Protein AF-A0A838SNJ1-F1 (afdb_monomer_lite)

Structure (mmCIF, N/CA/C/O backbone):
data_AF-A0A838SNJ1-F1
#
_entry.id   AF-A0A838SNJ1-F1
#
loop_
_atom_site.group_PDB
_atom_site.id
_atom_site.type_symbol
_atom_site.label_atom_id
_atom_site.label_alt_id
_atom_site.label_comp_id
_atom_site.label_asym_id
_atom_site.label_entity_id
_atom_site.label_seq_id
_atom_site.pdbx_PDB_ins_code
_atom_site.Cartn_x
_atom_site.Cartn_y
_atom_site.Cartn_z
_atom_site.occupancy
_atom_site.B_iso_or_equiv
_atom_site.auth_seq_id
_atom_site.auth_comp_id
_atom_site.auth_asym_id
_atom_site.auth_atom_id
_atom_site.pdbx_PDB_model_num
ATOM 1 N N . SER A 1 1 ? 18.307 -4.711 -17.228 1.00 62.09 1 SER A N 1
ATOM 2 C CA . SER A 1 1 ? 18.536 -5.204 -15.848 1.00 62.09 1 SER A CA 1
ATOM 3 C C . SER A 1 1 ? 17.299 -5.931 -15.312 1.00 62.09 1 SER A C 1
ATOM 5 O O . SER A 1 1 ? 16.215 -5.354 -15.332 1.00 62.09 1 SER A O 1
ATOM 7 N N . ARG A 1 2 ? 17.396 -7.211 -14.901 1.00 79.12 2 ARG A N 1
ATOM 8 C CA . ARG A 1 2 ? 16.243 -8.013 -14.400 1.00 79.12 2 ARG A CA 1
ATOM 9 C C . ARG A 1 2 ? 15.961 -7.812 -12.904 1.00 79.12 2 ARG A C 1
ATOM 11 O O . ARG A 1 2 ? 14.822 -7.978 -12.473 1.00 79.12 2 ARG A O 1
ATOM 18 N N . GLU A 1 3 ? 16.982 -7.448 -12.142 1.00 88.25 3 GLU A N 1
ATOM 19 C CA . GLU A 1 3 ? 16.956 -7.300 -10.685 1.00 88.25 3 GLU A CA 1
ATOM 20 C C . GLU A 1 3 ? 16.024 -6.180 -10.181 1.00 88.25 3 GLU A C 1
ATOM 22 O O . GLU A 1 3 ? 15.147 -6.498 -9.377 1.00 88.25 3 GLU A O 1
ATOM 27 N N . PRO A 1 4 ? 16.032 -4.942 -10.726 1.00 90.50 4 PRO A N 1
ATOM 28 C CA . PRO A 1 4 ? 15.100 -3.899 -10.280 1.00 90.50 4 PRO A CA 1
ATOM 29 C C . PRO A 1 4 ? 13.629 -4.303 -10.436 1.00 90.50 4 PRO A C 1
ATOM 31 O O . PRO A 1 4 ? 12.782 -3.988 -9.603 1.00 90.50 4 PRO A O 1
ATOM 34 N N . ARG A 1 5 ? 13.312 -5.085 -11.481 1.00 92.38 5 ARG A N 1
ATOM 35 C CA . ARG A 1 5 ? 11.955 -5.614 -11.676 1.00 92.38 5 ARG A CA 1
ATOM 36 C C . ARG A 1 5 ? 11.583 -6.653 -10.623 1.00 92.38 5 ARG A C 1
ATOM 38 O O . ARG A 1 5 ? 10.415 -6.741 -10.256 1.00 92.38 5 ARG A O 1
ATOM 45 N N . ARG A 1 6 ? 12.542 -7.478 -10.182 1.00 93.00 6 ARG A N 1
ATOM 46 C CA . ARG A 1 6 ? 12.326 -8.461 -9.111 1.00 93.00 6 ARG A CA 1
ATOM 47 C C . ARG A 1 6 ? 12.100 -7.751 -7.779 1.00 93.00 6 ARG A C 1
ATOM 49 O O . ARG A 1 6 ? 11.101 -8.060 -7.143 1.00 93.00 6 ARG A O 1
ATOM 56 N N . HIS A 1 7 ? 12.921 -6.759 -7.435 1.00 93.62 7 HIS A N 1
ATOM 57 C CA . HIS A 1 7 ? 12.746 -5.965 -6.214 1.00 93.62 7 HIS A CA 1
ATOM 58 C C . HIS A 1 7 ? 11.403 -5.231 -6.179 1.00 93.62 7 HIS A C 1
ATOM 60 O O . HIS A 1 7 ? 10.674 -5.351 -5.202 1.00 93.62 7 HIS A O 1
ATOM 66 N N . ALA A 1 8 ? 11.001 -4.575 -7.272 1.00 95.00 8 ALA A N 1
ATOM 67 C CA . ALA A 1 8 ? 9.701 -3.907 -7.336 1.00 95.00 8 ALA A CA 1
ATOM 68 C C . ALA A 1 8 ? 8.515 -4.875 -7.178 1.00 95.00 8 ALA A C 1
ATOM 70 O O . ALA A 1 8 ? 7.542 -4.563 -6.494 1.00 95.00 8 ALA A O 1
ATOM 71 N N . ARG A 1 9 ? 8.583 -6.066 -7.790 1.00 94.44 9 ARG A N 1
ATOM 72 C CA . ARG A 1 9 ? 7.538 -7.091 -7.628 1.00 94.44 9 ARG A CA 1
ATOM 73 C C . ARG A 1 9 ? 7.496 -7.660 -6.212 1.00 94.44 9 ARG A C 1
ATOM 75 O O . ARG A 1 9 ? 6.397 -7.858 -5.706 1.00 94.44 9 ARG A O 1
ATOM 82 N N . ALA A 1 10 ? 8.656 -7.907 -5.604 1.00 95.38 10 ALA A N 1
ATOM 83 C CA . ALA A 1 10 ? 8.756 -8.389 -4.230 1.00 95.38 10 ALA A CA 1
ATOM 84 C C . ALA A 1 10 ? 8.182 -7.361 -3.246 1.00 95.38 10 ALA A C 1
ATOM 86 O O . ALA A 1 10 ? 7.272 -7.695 -2.500 1.00 95.38 10 ALA A O 1
ATOM 87 N N . ALA A 1 11 ? 8.598 -6.096 -3.352 1.00 95.56 11 ALA A N 1
ATOM 88 C CA . ALA A 1 11 ? 8.086 -4.998 -2.534 1.00 95.56 11 ALA A CA 1
ATOM 89 C C . ALA A 1 11 ? 6.558 -4.835 -2.649 1.00 95.56 11 ALA A C 1
ATOM 91 O O . ALA A 1 11 ? 5.868 -4.613 -1.658 1.00 95.56 11 ALA A O 1
ATOM 92 N N . TRP A 1 12 ? 5.998 -4.980 -3.856 1.00 96.38 12 TRP A N 1
ATOM 93 C CA . TRP A 1 12 ? 4.545 -4.917 -4.053 1.00 96.38 12 TRP A CA 1
ATOM 94 C C . TRP A 1 12 ? 3.798 -6.109 -3.449 1.00 96.38 12 TRP A C 1
ATOM 96 O O . TRP A 1 12 ? 2.688 -5.940 -2.947 1.00 96.38 12 TRP A O 1
ATOM 106 N N . ALA A 1 13 ? 4.382 -7.309 -3.515 1.00 97.19 13 ALA A N 1
ATOM 107 C CA . ALA A 1 13 ? 3.815 -8.499 -2.889 1.00 97.19 13 ALA A CA 1
ATOM 108 C C . ALA A 1 13 ? 3.857 -8.390 -1.358 1.00 97.19 13 ALA A C 1
ATOM 110 O O . ALA A 1 13 ? 2.834 -8.594 -0.719 1.00 97.19 13 ALA A O 1
ATOM 111 N N . GLU A 1 14 ? 4.985 -7.964 -0.794 1.00 97.44 14 GLU A N 1
ATOM 112 C CA . GLU A 1 14 ? 5.148 -7.741 0.645 1.00 97.44 14 GLU A CA 1
ATOM 113 C C . GLU A 1 14 ? 4.166 -6.689 1.170 1.00 97.44 14 GLU A C 1
ATOM 115 O O . GLU A 1 14 ?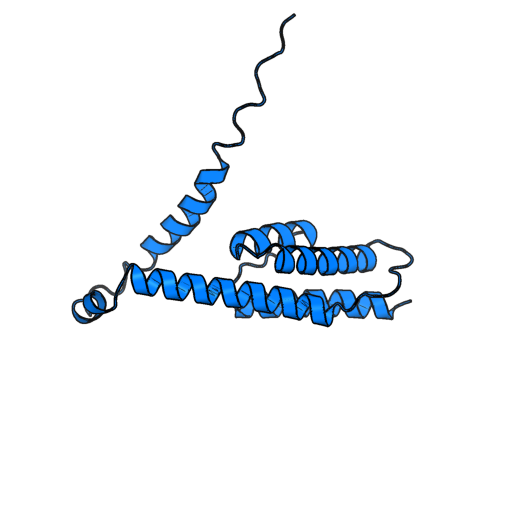 3.466 -6.922 2.152 1.00 97.44 14 GLU A O 1
ATOM 120 N N . LEU A 1 15 ? 4.033 -5.557 0.469 1.00 97.31 15 LEU A N 1
ATOM 121 C CA . LEU A 1 15 ? 3.066 -4.527 0.838 1.00 97.31 15 LEU A CA 1
ATOM 122 C C . LEU A 1 15 ? 1.623 -5.051 0.806 1.00 97.31 15 LEU A C 1
ATOM 124 O O . LEU A 1 15 ? 0.825 -4.713 1.678 1.00 97.31 15 LEU A O 1
ATOM 128 N N . ARG A 1 16 ? 1.279 -5.862 -0.198 1.00 97.50 16 ARG A N 1
ATOM 129 C CA . ARG A 1 16 ? -0.039 -6.494 -0.307 1.00 97.50 16 ARG A CA 1
ATOM 130 C C . ARG A 1 16 ? -0.304 -7.433 0.861 1.00 97.50 16 ARG A C 1
ATOM 132 O O . ARG A 1 16 ? -1.398 -7.397 1.418 1.00 97.50 16 ARG A O 1
ATOM 139 N N . ASP A 1 17 ? 0.664 -8.279 1.182 1.00 97.62 17 ASP A N 1
ATOM 140 C CA . ASP A 1 17 ? 0.523 -9.299 2.214 1.00 97.62 17 ASP A CA 1
ATOM 141 C C . ASP A 1 17 ? 0.412 -8.615 3.588 1.00 97.62 17 ASP A C 1
ATOM 143 O O . ASP A 1 17 ? -0.604 -8.779 4.260 1.00 97.62 17 ASP A O 1
ATOM 147 N N . GLY A 1 18 ? 1.304 -7.669 3.907 1.00 96.69 18 GLY A N 1
ATOM 148 C CA . GLY A 1 18 ? 1.214 -6.875 5.138 1.00 96.69 18 GLY A CA 1
ATOM 149 C C . GLY A 1 18 ? -0.055 -6.014 5.236 1.00 96.69 18 GLY A C 1
ATOM 150 O O . GLY A 1 18 ? -0.634 -5.863 6.311 1.00 96.69 18 GLY A O 1
ATOM 151 N N . ALA A 1 19 ? -0.557 -5.467 4.122 1.00 95.88 19 ALA A N 1
ATOM 152 C CA . ALA A 1 19 ? -1.835 -4.756 4.122 1.00 95.88 19 ALA A CA 1
ATOM 153 C C . ALA A 1 19 ? -3.010 -5.689 4.457 1.00 95.88 19 ALA A C 1
ATOM 155 O O . ALA A 1 19 ? -3.895 -5.299 5.223 1.00 95.88 19 ALA A O 1
ATOM 156 N N . ARG A 1 20 ? -3.019 -6.914 3.917 1.00 95.44 20 ARG A N 1
ATOM 157 C CA . ARG A 1 20 ? -4.056 -7.916 4.203 1.00 95.44 20 ARG A CA 1
ATOM 158 C C . ARG A 1 20 ? -3.974 -8.456 5.621 1.00 95.44 20 ARG A C 1
ATOM 160 O O . ARG A 1 20 ? -5.022 -8.584 6.247 1.00 95.44 20 ARG A O 1
ATOM 167 N N . ASP A 1 21 ? -2.774 -8.673 6.147 1.00 95.25 21 ASP A N 1
ATOM 168 C CA . ASP A 1 21 ? -2.563 -9.085 7.539 1.00 95.25 21 ASP A CA 1
ATOM 169 C C . ASP A 1 21 ? -3.088 -8.024 8.516 1.00 95.25 21 ASP A C 1
ATOM 171 O O . ASP A 1 21 ? -3.701 -8.328 9.538 1.00 95.25 21 ASP A O 1
ATOM 175 N N . LEU A 1 22 ? -2.951 -6.746 8.153 1.00 93.19 22 LEU A N 1
ATOM 176 C CA . LEU A 1 22 ? -3.552 -5.621 8.868 1.00 93.19 22 LEU A CA 1
ATOM 177 C C . LEU A 1 22 ? -5.039 -5.401 8.522 1.00 93.19 22 LEU A C 1
ATOM 179 O O . LEU A 1 22 ? -5.618 -4.393 8.931 1.00 93.19 22 LEU A O 1
ATOM 183 N N . GLY A 1 23 ? -5.672 -6.300 7.766 1.00 91.75 23 GLY A N 1
ATOM 184 C CA . GLY A 1 23 ? -7.100 -6.315 7.435 1.00 91.75 23 GLY A CA 1
ATOM 185 C C . GLY A 1 23 ? -7.560 -5.275 6.408 1.00 91.75 23 GLY A C 1
ATOM 186 O O . GLY A 1 23 ? -8.750 -4.956 6.366 1.00 91.75 23 GLY A O 1
ATOM 187 N N . PHE A 1 24 ? -6.653 -4.645 5.659 1.00 93.00 24 PHE A N 1
ATOM 188 C CA . PHE A 1 24 ? -7.019 -3.697 4.601 1.00 93.00 24 PHE A CA 1
ATOM 189 C C . PHE A 1 24 ? -7.507 -4.424 3.346 1.00 93.00 24 PHE A C 1
ATOM 191 O O . PHE A 1 24 ? -7.004 -5.489 2.982 1.00 93.00 24 PHE A O 1
ATOM 198 N N . VAL A 1 25 ? -8.477 -3.824 2.652 1.00 89.38 25 VAL A N 1
ATOM 199 C CA . VAL A 1 25 ? -9.029 -4.404 1.426 1.00 89.38 25 VAL A CA 1
ATOM 200 C C . VAL A 1 25 ? -8.050 -4.181 0.281 1.00 89.38 25 VAL A C 1
ATOM 202 O O . VAL A 1 25 ? -7.697 -3.043 -0.042 1.00 89.38 25 VAL A O 1
ATOM 205 N N . TRP A 1 26 ? -7.660 -5.279 -0.367 1.00 91.44 26 TRP A N 1
ATOM 206 C CA . TRP A 1 26 ? -6.759 -5.271 -1.512 1.00 91.44 26 TRP A CA 1
ATOM 207 C C . TRP A 1 26 ? -7.355 -6.017 -2.702 1.00 91.44 26 TRP A C 1
ATOM 209 O O . TRP A 1 26 ? -7.355 -7.252 -2.746 1.00 91.44 26 TRP A O 1
ATOM 219 N N . ASP A 1 27 ? -7.787 -5.253 -3.698 1.00 89.19 27 ASP A N 1
ATOM 220 C CA . ASP A 1 27 ? -8.310 -5.763 -4.962 1.00 89.19 27 ASP A CA 1
ATOM 221 C C . ASP A 1 27 ? -7.163 -5.986 -5.974 1.00 89.19 27 ASP A C 1
ATOM 223 O O . ASP A 1 27 ? -6.483 -5.022 -6.348 1.00 89.19 27 ASP A O 1
ATOM 227 N N . PRO A 1 28 ? -6.907 -7.236 -6.411 1.00 85.94 28 PRO A N 1
ATOM 228 C CA . PRO A 1 28 ? -5.839 -7.549 -7.357 1.00 85.94 28 PRO A CA 1
ATOM 229 C C . PRO A 1 28 ? -6.126 -7.094 -8.797 1.00 85.94 28 PRO A C 1
ATOM 231 O O . PRO A 1 28 ? -5.181 -7.014 -9.581 1.00 85.94 28 PRO A O 1
ATOM 234 N N . ALA A 1 29 ? -7.382 -6.797 -9.153 1.00 91.69 29 ALA A N 1
ATOM 235 C CA . ALA A 1 29 ? -7.750 -6.328 -10.490 1.00 91.69 29 ALA A CA 1
ATOM 236 C C . ALA A 1 29 ? -7.409 -4.842 -10.703 1.00 91.69 29 ALA A C 1
ATOM 238 O O . ALA A 1 29 ? -7.273 -4.382 -11.838 1.00 91.69 29 ALA A O 1
ATOM 239 N N . LYS A 1 30 ? -7.238 -4.079 -9.616 1.00 94.38 30 LYS A N 1
ATOM 240 C CA . LYS A 1 30 ? -6.899 -2.654 -9.679 1.00 94.38 30 LYS A CA 1
ATOM 241 C C . LY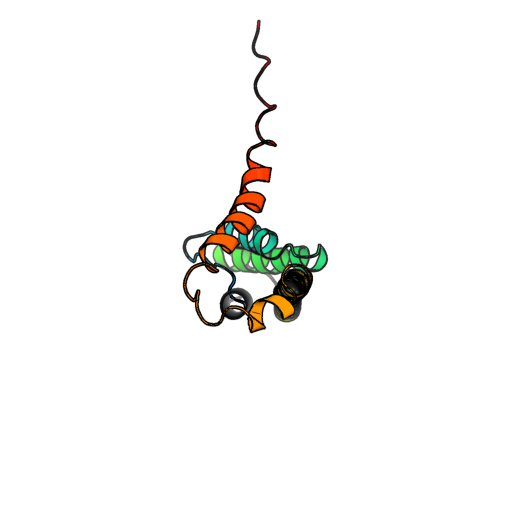S A 1 30 ? -5.448 -2.425 -10.096 1.00 94.38 30 LYS A C 1
ATOM 243 O O . LYS A 1 30 ? -4.528 -3.181 -9.780 1.00 94.38 30 LYS A O 1
ATOM 248 N N . THR A 1 31 ? -5.232 -1.316 -10.801 1.00 95.81 31 THR A N 1
ATOM 249 C CA . THR A 1 31 ? -3.881 -0.860 -11.143 1.00 95.81 31 THR A CA 1
ATOM 250 C C . THR A 1 31 ? -3.118 -0.456 -9.874 1.00 95.81 31 THR A C 1
ATOM 252 O O . THR A 1 31 ? -3.746 0.012 -8.922 1.00 95.81 31 THR A O 1
ATOM 255 N N . PRO A 1 32 ? -1.771 -0.543 -9.847 1.00 95.69 32 PRO A N 1
ATOM 256 C CA . PRO A 1 32 ? -0.982 -0.165 -8.670 1.00 95.69 32 PRO A CA 1
ATOM 257 C C . PRO A 1 32 ? -1.289 1.243 -8.146 1.00 95.69 32 PRO A C 1
ATOM 259 O O . PRO A 1 32 ? -1.416 1.434 -6.940 1.00 95.69 32 PRO A O 1
ATOM 262 N N . ARG A 1 33 ? -1.495 2.217 -9.047 1.00 95.31 33 ARG A N 1
ATOM 263 C CA . ARG A 1 33 ? -1.914 3.582 -8.685 1.00 95.31 33 ARG A CA 1
ATOM 264 C C . ARG A 1 33 ? -3.259 3.605 -7.974 1.00 95.31 33 ARG A C 1
ATOM 266 O O . ARG A 1 33 ? -3.397 4.279 -6.958 1.00 95.31 33 ARG A O 1
ATOM 273 N N . ARG A 1 34 ? -4.252 2.879 -8.497 1.00 97.19 34 ARG A N 1
ATOM 274 C CA . ARG A 1 34 ? -5.589 2.870 -7.902 1.00 97.19 34 ARG A CA 1
ATOM 275 C C . ARG A 1 34 ? -5.600 2.142 -6.563 1.00 97.19 34 ARG A C 1
ATOM 277 O O . ARG A 1 34 ? -6.164 2.669 -5.611 1.00 97.19 34 ARG A O 1
ATOM 284 N N . THR A 1 35 ? -4.932 0.993 -6.471 1.00 96.38 35 THR A N 1
ATOM 285 C CA . THR A 1 35 ? -4.743 0.273 -5.205 1.00 96.38 35 THR A CA 1
ATOM 286 C C . THR A 1 35 ? -4.054 1.155 -4.168 1.00 96.38 35 THR A C 1
ATOM 288 O O . THR A 1 35 ? -4.507 1.218 -3.033 1.00 96.38 35 THR A O 1
ATOM 291 N N . GLY A 1 36 ? -3.010 1.890 -4.563 1.00 94.75 36 GLY A N 1
ATOM 292 C CA . GLY A 1 36 ? -2.313 2.833 -3.692 1.00 94.75 36 GLY A CA 1
ATOM 293 C C . GLY A 1 36 ? -3.201 3.951 -3.159 1.00 94.75 36 GLY A C 1
ATOM 294 O O . GLY A 1 36 ? -3.243 4.186 -1.956 1.00 94.75 36 GLY A O 1
ATOM 295 N N . LEU A 1 37 ? -3.952 4.605 -4.046 1.00 95.00 37 LEU A N 1
ATOM 296 C CA . LEU A 1 37 ? -4.890 5.668 -3.685 1.00 95.00 37 LEU A CA 1
ATOM 297 C C . LEU A 1 37 ? -5.997 5.162 -2.749 1.00 95.00 37 LEU A C 1
ATOM 299 O O . LEU A 1 37 ? -6.345 5.837 -1.780 1.00 95.00 37 LEU A O 1
ATOM 303 N N . ASP A 1 38 ? -6.548 3.978 -3.013 1.00 93.44 38 ASP A N 1
ATOM 304 C CA . ASP A 1 38 ? -7.564 3.377 -2.149 1.00 93.44 38 ASP A CA 1
ATOM 305 C C . ASP A 1 38 ? -6.966 2.992 -0.781 1.00 93.44 38 ASP A C 1
ATOM 307 O O . ASP A 1 38 ? -7.593 3.234 0.248 1.00 93.44 38 ASP A O 1
ATOM 311 N N . LEU A 1 39 ? -5.746 2.445 -0.744 1.00 93.94 39 LEU A N 1
ATOM 312 C CA . LEU A 1 39 ? -5.058 2.055 0.491 1.00 93.94 39 LEU A CA 1
ATOM 313 C C . LEU A 1 39 ? -4.692 3.268 1.358 1.00 93.94 39 LEU A C 1
ATOM 315 O O . LEU A 1 39 ? -4.950 3.258 2.562 1.00 93.94 39 LEU A O 1
ATOM 319 N N . ALA A 1 40 ? -4.146 4.327 0.752 1.00 94.62 40 ALA A N 1
ATOM 320 C CA . ALA A 1 40 ? -3.831 5.578 1.439 1.00 94.62 40 ALA A CA 1
ATOM 321 C C . ALA A 1 40 ? -5.078 6.189 2.091 1.00 94.62 40 ALA A C 1
ATOM 323 O O . ALA A 1 40 ? -5.041 6.576 3.259 1.00 94.62 40 ALA A O 1
ATOM 324 N N . GLN A 1 41 ? -6.210 6.176 1.379 1.00 91.69 41 GLN A N 1
ATOM 325 C CA . GLN A 1 41 ? -7.490 6.648 1.904 1.00 91.69 41 GLN A CA 1
ATOM 326 C C . GLN A 1 41 ? -8.045 5.751 3.017 1.00 91.69 41 GLN A C 1
ATOM 328 O O . GLN A 1 41 ? -8.457 6.273 4.052 1.00 91.69 41 GLN A O 1
ATOM 333 N N . GLN A 1 42 ? -8.037 4.423 2.840 1.00 90.12 42 GLN A N 1
ATOM 334 C CA . GLN A 1 42 ? -8.486 3.470 3.867 1.00 90.12 42 GLN A CA 1
ATOM 335 C C . GLN A 1 42 ? -7.690 3.626 5.170 1.00 90.12 42 GLN A C 1
ATOM 337 O O . GLN A 1 42 ? -8.250 3.569 6.268 1.00 90.12 42 GLN A O 1
ATOM 342 N N . ALA A 1 43 ? -6.376 3.824 5.067 1.00 92.44 43 ALA A N 1
ATOM 343 C CA . ALA A 1 43 ? -5.503 3.954 6.225 1.00 92.44 43 ALA A CA 1
ATOM 344 C C . ALA A 1 43 ? -5.383 5.392 6.752 1.00 92.44 43 ALA A C 1
ATOM 346 O O . ALA A 1 43 ? -4.895 5.565 7.873 1.00 92.44 43 ALA A O 1
ATOM 347 N N . SER A 1 44 ? -5.828 6.400 5.996 1.00 93.62 44 SER A N 1
ATOM 348 C CA . SER A 1 44 ? -5.532 7.814 6.267 1.00 93.62 44 SER A CA 1
ATOM 349 C C . SER A 1 44 ? -4.038 7.984 6.566 1.00 93.62 44 SER A C 1
ATOM 351 O O . SER A 1 44 ? -3.640 8.314 7.690 1.00 93.62 44 SER A O 1
ATOM 353 N N . LEU A 1 45 ? -3.209 7.592 5.593 1.00 93.62 45 LEU A N 1
ATOM 354 C CA . LEU A 1 45 ? -1.754 7.625 5.730 1.00 93.62 45 LEU A CA 1
ATOM 355 C C . LEU A 1 45 ? -1.266 9.058 5.983 1.00 93.62 45 LEU A C 1
ATOM 357 O O . LEU A 1 45 ? -1.875 10.033 5.554 1.00 93.62 45 LEU A O 1
ATOM 361 N N . SER A 1 46 ? -0.156 9.186 6.710 1.00 93.44 46 SER A N 1
ATOM 362 C CA . SER A 1 46 ? 0.550 10.465 6.795 1.00 93.44 46 SE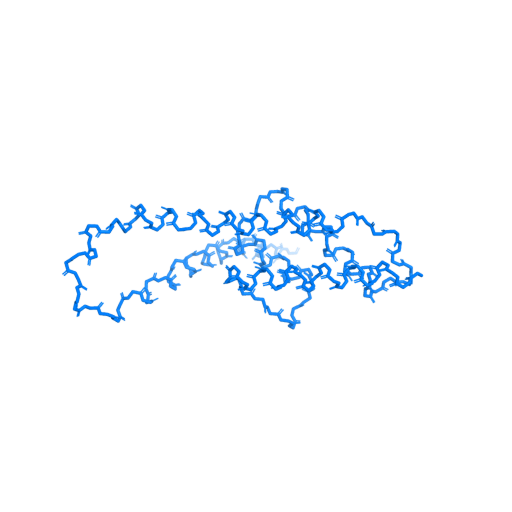R A CA 1
ATOM 363 C C . SER A 1 46 ? 1.217 10.788 5.457 1.00 93.44 46 SER A C 1
ATOM 365 O O . SER A 1 46 ? 1.486 9.879 4.670 1.00 93.44 46 SER A O 1
ATOM 367 N N . ALA A 1 47 ? 1.577 12.056 5.248 1.00 94.94 47 ALA A N 1
ATOM 368 C CA . ALA A 1 47 ? 2.305 12.497 4.056 1.00 94.94 47 ALA A CA 1
ATOM 369 C C . ALA A 1 47 ? 3.557 11.641 3.777 1.00 94.94 47 ALA A C 1
ATOM 371 O O . ALA A 1 47 ? 3.782 11.222 2.645 1.00 94.94 47 ALA A O 1
ATOM 372 N N . ASP A 1 48 ? 4.322 11.290 4.816 1.00 96.12 48 ASP A N 1
ATOM 373 C CA . ASP A 1 48 ? 5.498 10.419 4.687 1.00 96.12 48 ASP A CA 1
ATOM 374 C C . ASP A 1 48 ? 5.152 9.003 4.207 1.00 96.12 48 ASP A C 1
ATOM 376 O O . ASP A 1 48 ? 5.885 8.411 3.410 1.00 96.12 48 ASP A O 1
ATOM 380 N N . GLY A 1 49 ? 4.045 8.443 4.703 1.00 96.56 49 GLY A N 1
ATOM 381 C CA . GLY A 1 49 ? 3.552 7.133 4.287 1.00 96.56 49 GLY A CA 1
ATOM 382 C C . GLY A 1 49 ? 3.043 7.151 2.848 1.00 96.56 49 GLY A C 1
ATOM 383 O O . GLY A 1 49 ? 3.343 6.239 2.083 1.00 96.56 49 GLY A O 1
ATOM 384 N N . GLU A 1 50 ? 2.332 8.208 2.453 1.00 97.06 50 GLU A N 1
ATOM 385 C CA . G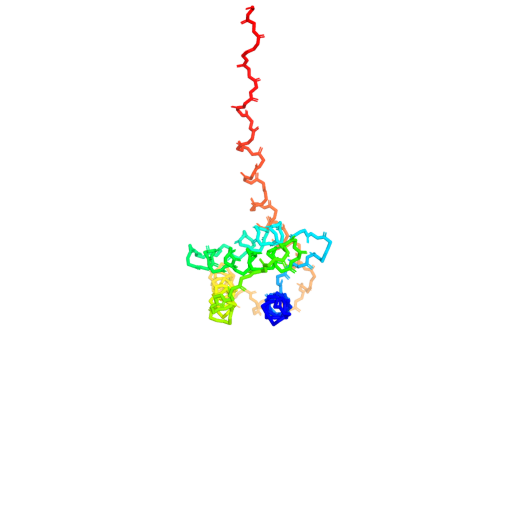LU A 1 50 ? 1.869 8.401 1.075 1.00 97.06 50 GLU A CA 1
ATOM 386 C C . GLU A 1 50 ? 3.034 8.598 0.101 1.00 97.06 50 GLU A C 1
ATOM 388 O O . GLU A 1 50 ? 3.059 7.986 -0.966 1.00 97.06 50 GLU A O 1
ATOM 393 N N . ALA A 1 51 ? 4.044 9.384 0.480 1.00 97.19 51 ALA A N 1
ATOM 394 C CA . ALA A 1 51 ? 5.239 9.590 -0.330 1.00 97.19 51 ALA A CA 1
ATOM 395 C C . ALA A 1 51 ? 6.018 8.281 -0.543 1.00 97.19 51 ALA A C 1
ATOM 397 O O . ALA A 1 51 ? 6.427 7.985 -1.668 1.00 97.19 51 ALA A O 1
ATOM 398 N N . ALA A 1 52 ? 6.185 7.473 0.511 1.00 97.50 52 ALA A N 1
ATOM 399 C CA . ALA A 1 52 ? 6.795 6.146 0.408 1.00 97.50 52 ALA A CA 1
ATOM 400 C C . ALA A 1 52 ? 5.972 5.209 -0.492 1.00 97.50 52 ALA A C 1
ATOM 402 O O . ALA A 1 52 ? 6.515 4.573 -1.396 1.00 97.50 52 ALA A O 1
ATOM 403 N N . LEU A 1 53 ? 4.646 5.188 -0.325 1.00 97.31 53 LEU A N 1
ATOM 404 C CA . LEU A 1 53 ? 3.743 4.401 -1.165 1.00 97.31 53 LEU A CA 1
ATOM 405 C C . LEU A 1 53 ? 3.838 4.809 -2.642 1.00 97.31 53 LEU A C 1
ATOM 407 O O . LEU A 1 53 ? 3.903 3.950 -3.523 1.00 97.31 53 LEU A O 1
ATOM 411 N N . HIS A 1 54 ? 3.908 6.109 -2.931 1.00 96.81 54 HIS A N 1
ATOM 412 C CA . HIS A 1 54 ? 4.102 6.614 -4.287 1.00 96.81 54 HIS A CA 1
ATOM 413 C C . HIS A 1 54 ? 5.432 6.167 -4.901 1.00 96.81 54 HIS A C 1
ATOM 415 O O . HIS A 1 54 ? 5.442 5.780 -6.072 1.00 96.81 54 HIS A O 1
ATOM 421 N N . ARG A 1 55 ? 6.538 6.157 -4.143 1.00 96.50 55 ARG A N 1
ATOM 422 C CA . ARG A 1 55 ? 7.827 5.635 -4.633 1.00 96.50 55 ARG A CA 1
ATOM 423 C C . ARG A 1 55 ? 7.744 4.151 -4.993 1.00 96.50 55 ARG A C 1
ATOM 425 O O . ARG A 1 55 ? 8.143 3.780 -6.101 1.00 96.50 55 ARG A O 1
ATOM 432 N N . VAL A 1 56 ? 7.118 3.333 -4.142 1.00 96.50 56 VAL A N 1
ATOM 433 C CA . VAL A 1 56 ? 6.875 1.906 -4.429 1.00 96.50 56 VAL A CA 1
ATOM 434 C C . VAL A 1 56 ? 6.042 1.736 -5.700 1.00 96.50 56 VAL A C 1
ATOM 436 O O . VAL A 1 56 ? 6.435 0.999 -6.605 1.00 96.50 56 VAL A O 1
ATOM 439 N N . ILE A 1 57 ? 4.927 2.461 -5.830 1.00 96.69 57 ILE A N 1
ATOM 440 C CA . ILE A 1 57 ? 4.057 2.397 -7.016 1.00 96.69 57 ILE A CA 1
ATOM 441 C C . ILE A 1 57 ? 4.828 2.775 -8.280 1.00 96.69 57 ILE A C 1
ATOM 443 O O . ILE A 1 57 ? 4.757 2.062 -9.280 1.00 96.69 57 ILE A O 1
ATOM 447 N N . ARG A 1 58 ? 5.614 3.855 -8.241 1.00 95.62 58 ARG A N 1
ATOM 448 C CA . ARG A 1 58 ? 6.434 4.288 -9.381 1.00 95.62 58 ARG A CA 1
ATOM 449 C C . ARG A 1 58 ? 7.455 3.228 -9.779 1.00 95.62 58 ARG A C 1
ATOM 451 O O . ARG A 1 58 ? 7.657 3.012 -10.973 1.00 95.62 58 ARG A O 1
ATOM 458 N N . ALA A 1 59 ? 8.083 2.554 -8.818 1.00 95.19 59 ALA A N 1
ATOM 459 C CA . ALA A 1 59 ? 8.997 1.454 -9.107 1.00 95.19 59 ALA A CA 1
ATOM 460 C C . ALA A 1 59 ? 8.276 0.251 -9.735 1.00 95.19 59 ALA A C 1
ATOM 462 O O . ALA A 1 59 ? 8.767 -0.311 -10.714 1.00 95.19 59 ALA A O 1
ATOM 463 N N . VAL A 1 60 ? 7.082 -0.102 -9.247 1.00 95.44 60 VAL A N 1
ATOM 464 C CA . VAL A 1 60 ? 6.246 -1.169 -9.826 1.00 95.44 60 VAL A CA 1
ATOM 465 C C . VAL A 1 60 ? 5.839 -0.842 -11.258 1.00 95.44 60 VAL A C 1
ATOM 467 O O . VAL A 1 60 ? 5.918 -1.701 -12.136 1.00 95.44 60 VAL A O 1
ATOM 470 N N . GLU A 1 61 ? 5.432 0.394 -11.527 1.00 95.31 61 GLU A N 1
ATOM 471 C CA . GLU A 1 61 ? 5.052 0.821 -12.872 1.00 95.31 61 GLU A CA 1
ATOM 472 C C . GLU A 1 61 ? 6.234 0.825 -13.836 1.00 95.31 61 GLU A C 1
ATOM 474 O O . GLU A 1 61 ? 6.114 0.277 -14.932 1.00 95.31 61 GLU A O 1
ATOM 479 N N . ARG A 1 62 ? 7.398 1.346 -13.422 1.00 94.31 62 ARG A N 1
ATOM 480 C CA . ARG A 1 62 ? 8.641 1.227 -14.203 1.00 94.31 62 ARG A CA 1
ATOM 481 C C . ARG A 1 62 ? 8.970 -0.238 -14.481 1.00 94.31 62 ARG A C 1
ATOM 483 O O . ARG A 1 62 ? 9.245 -0.609 -15.619 1.00 94.31 62 ARG A O 1
ATOM 490 N N . ALA A 1 63 ? 8.873 -1.097 -13.469 1.00 93.38 63 ALA A N 1
ATOM 491 C CA . ALA A 1 63 ? 9.131 -2.525 -13.604 1.00 93.38 63 ALA A CA 1
ATOM 492 C C . ALA A 1 63 ? 8.143 -3.256 -14.526 1.00 93.38 63 ALA A C 1
ATOM 494 O O . ALA A 1 63 ? 8.505 -4.309 -15.060 1.00 93.38 63 ALA A O 1
ATOM 495 N N . ARG A 1 64 ? 6.926 -2.731 -14.721 1.00 92.06 64 ARG A N 1
ATOM 496 C CA . ARG A 1 64 ? 5.925 -3.274 -15.652 1.00 92.06 64 ARG A CA 1
ATOM 497 C C . ARG A 1 64 ? 6.083 -2.725 -17.068 1.00 92.06 64 ARG A C 1
ATOM 499 O O . ARG A 1 64 ? 6.053 -3.511 -18.006 1.00 92.06 64 ARG A O 1
ATOM 506 N N . TYR A 1 65 ? 6.283 -1.419 -17.216 1.00 93.56 65 TYR A N 1
ATOM 507 C CA . TYR A 1 65 ? 6.110 -0.742 -18.505 1.00 93.56 65 TYR A CA 1
ATOM 508 C C . TYR A 1 65 ? 7.394 -0.158 -19.099 1.00 93.56 65 TYR A C 1
ATOM 510 O O . TYR A 1 65 ? 7.484 -0.024 -20.316 1.00 93.56 65 TYR A O 1
ATOM 518 N N . ALA A 1 66 ? 8.405 0.179 -18.293 1.00 92.00 66 ALA A N 1
ATOM 519 C CA . ALA A 1 66 ? 9.644 0.743 -18.827 1.00 92.00 66 ALA A CA 1
ATOM 520 C C . ALA A 1 66 ? 10.506 -0.353 -19.463 1.00 92.00 66 ALA A C 1
ATOM 522 O O . ALA A 1 66 ? 10.537 -1.483 -18.970 1.00 92.00 66 ALA A O 1
ATOM 523 N N . ARG A 1 67 ? 11.247 -0.028 -20.531 1.00 90.00 67 ARG A N 1
ATOM 524 C CA . ARG A 1 67 ? 12.245 -0.936 -21.129 1.00 90.00 67 ARG A CA 1
ATOM 525 C C . ARG A 1 67 ? 13.459 -1.093 -20.213 1.00 90.00 67 ARG A C 1
ATOM 527 O O . ARG A 1 67 ? 13.866 -2.222 -19.928 1.00 90.00 67 ARG A O 1
ATOM 534 N N . ASP A 1 68 ? 13.940 0.026 -19.678 1.00 87.56 68 ASP A N 1
ATOM 535 C CA . ASP A 1 68 ? 14.930 0.077 -18.608 1.00 87.56 68 ASP A CA 1
ATOM 536 C C . ASP A 1 68 ? 14.285 0.619 -17.319 1.00 87.56 68 ASP A C 1
ATOM 538 O O . ASP A 1 68 ? 13.894 1.786 -17.272 1.00 87.56 68 ASP A O 1
ATOM 542 N N . PRO A 1 69 ? 14.098 -0.219 -16.285 1.00 82.25 69 PRO A N 1
ATOM 543 C CA . PRO A 1 69 ? 13.484 0.208 -15.033 1.00 82.25 69 PRO A CA 1
ATOM 544 C C . PRO A 1 69 ? 14.387 1.124 -14.186 1.00 82.25 69 PRO A C 1
ATOM 546 O O . PRO A 1 69 ? 13.864 1.728 -13.249 1.00 82.25 69 PRO A O 1
ATOM 549 N N . GLY A 1 70 ? 15.685 1.254 -14.498 1.00 82.38 70 GLY A N 1
ATOM 550 C CA . GLY A 1 70 ? 16.656 2.026 -13.712 1.00 82.38 70 GLY A CA 1
ATOM 551 C C . GLY A 1 70 ? 17.066 1.352 -12.395 1.00 82.38 70 GLY A C 1
ATOM 552 O O . GLY A 1 70 ? 16.618 0.244 -12.086 1.00 82.38 70 GLY A O 1
ATOM 553 N N . ALA A 1 71 ? 17.924 2.022 -11.617 1.00 69.94 71 ALA A N 1
ATOM 554 C CA . ALA A 1 71 ? 18.276 1.588 -10.265 1.00 69.94 71 ALA A CA 1
ATOM 555 C C . ALA A 1 71 ? 17.045 1.677 -9.345 1.00 69.94 71 ALA A C 1
ATOM 557 O O . ALA A 1 71 ? 16.227 2.599 -9.454 1.00 69.94 71 ALA A O 1
ATOM 558 N N . GLY A 1 72 ? 16.870 0.663 -8.498 1.00 62.38 72 GLY A N 1
ATOM 559 C CA . GLY A 1 72 ? 15.831 0.670 -7.478 1.00 62.38 72 GLY A CA 1
ATOM 560 C C . GLY A 1 72 ? 16.300 1.511 -6.301 1.00 62.38 72 GLY A C 1
ATOM 561 O O . GLY A 1 72 ? 17.347 1.207 -5.738 1.00 62.38 72 GLY A O 1
ATOM 562 N N . ASP A 1 73 ? 15.529 2.536 -5.941 1.00 69.94 73 ASP A N 1
ATOM 563 C CA . ASP A 1 73 ? 15.604 3.168 -4.620 1.00 69.94 73 ASP A CA 1
ATOM 564 C C . ASP A 1 73 ? 15.445 2.097 -3.518 1.00 69.94 73 ASP A C 1
ATOM 566 O O . ASP A 1 73 ? 15.062 0.958 -3.812 1.00 69.94 73 ASP A O 1
ATOM 570 N N . ASP A 1 74 ? 15.699 2.436 -2.251 1.00 88.50 74 ASP A N 1
ATOM 571 C CA . ASP A 1 74 ? 15.489 1.507 -1.131 1.00 88.50 74 ASP A CA 1
ATOM 572 C C . ASP A 1 74 ? 13.989 1.220 -0.907 1.00 88.50 74 ASP A C 1
ATOM 574 O O . ASP A 1 74 ? 13.313 1.780 -0.041 1.00 88.50 74 ASP A O 1
ATOM 578 N N . LEU A 1 75 ? 13.456 0.320 -1.736 1.00 93.94 75 LEU A N 1
ATOM 579 C CA . LEU A 1 75 ? 12.064 -0.109 -1.710 1.00 93.94 75 LEU A CA 1
ATOM 580 C C . LEU A 1 75 ? 11.710 -0.817 -0.410 1.00 93.94 75 LEU A C 1
ATOM 582 O O . LEU A 1 75 ? 10.546 -0.794 -0.020 1.00 93.94 75 LEU A O 1
ATOM 586 N N . ARG A 1 76 ? 12.688 -1.429 0.263 1.00 94.25 76 ARG A 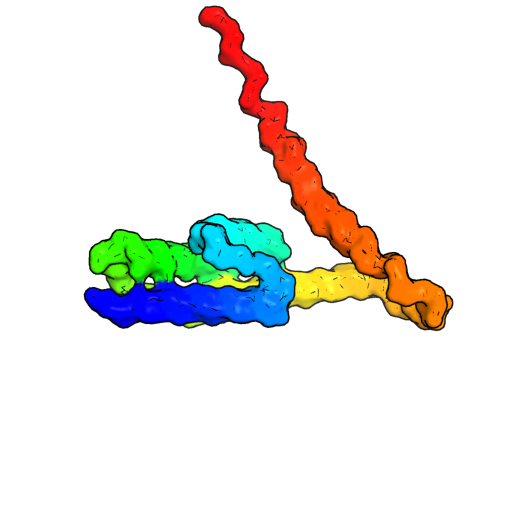N 1
ATOM 587 C CA . ARG A 1 76 ? 12.461 -2.078 1.550 1.00 94.25 76 ARG A CA 1
ATOM 588 C C . ARG A 1 76 ? 12.144 -1.029 2.610 1.00 94.25 76 ARG A C 1
ATOM 590 O O . ARG A 1 76 ? 11.111 -1.133 3.267 1.00 94.25 76 ARG A O 1
ATOM 597 N N . ALA A 1 77 ? 12.957 0.022 2.715 1.00 95.94 77 ALA A N 1
ATOM 598 C CA . ALA A 1 77 ? 12.691 1.121 3.642 1.00 95.94 77 ALA A CA 1
ATOM 599 C C . ALA A 1 77 ? 11.354 1.827 3.354 1.00 95.94 77 ALA A C 1
ATOM 601 O O . ALA A 1 77 ? 10.669 2.287 4.278 1.00 95.94 77 ALA A O 1
ATOM 602 N N . ASP A 1 78 ? 10.961 1.913 2.081 1.00 97.31 78 ASP A N 1
ATOM 603 C CA . ASP A 1 78 ? 9.660 2.456 1.698 1.00 97.31 78 ASP A CA 1
ATOM 604 C C . ASP A 1 78 ? 8.502 1.536 2.099 1.00 97.31 78 ASP A C 1
ATOM 606 O O . ASP A 1 78 ? 7.548 2.011 2.717 1.00 97.31 78 ASP A O 1
ATOM 610 N N . VAL A 1 79 ? 8.589 0.229 1.832 1.00 97.56 79 VAL A N 1
ATOM 611 C CA . VAL A 1 79 ? 7.582 -0.756 2.267 1.00 97.56 79 VAL A CA 1
ATOM 612 C C . VAL A 1 79 ? 7.434 -0.745 3.786 1.00 97.56 79 VAL A C 1
ATOM 614 O O . VAL A 1 79 ? 6.315 -0.629 4.283 1.00 97.56 79 VAL A O 1
ATOM 617 N N . GLU A 1 80 ? 8.537 -0.755 4.535 1.00 97.31 80 GLU A N 1
ATOM 618 C CA . GLU A 1 80 ? 8.516 -0.688 6.000 1.00 97.31 80 GLU A CA 1
ATOM 619 C C . GLU A 1 80 ? 7.860 0.606 6.510 1.00 97.31 80 GLU A C 1
ATOM 621 O O . GLU A 1 80 ? 7.140 0.606 7.514 1.00 97.31 80 GLU A O 1
ATOM 626 N N . ARG A 1 81 ? 8.073 1.737 5.826 1.00 98.06 81 ARG A N 1
ATOM 627 C CA . ARG A 1 81 ? 7.431 3.014 6.171 1.00 98.06 81 ARG A CA 1
ATOM 628 C C . ARG A 1 81 ? 5.929 2.987 5.905 1.00 98.06 81 ARG A C 1
ATOM 630 O O . ARG A 1 81 ? 5.167 3.441 6.762 1.00 98.06 81 ARG A O 1
ATOM 637 N N . VAL A 1 82 ? 5.497 2.421 4.779 1.00 98.19 82 VAL A N 1
ATOM 638 C CA . VAL A 1 82 ? 4.067 2.241 4.491 1.00 98.19 82 VAL A CA 1
ATOM 639 C C . VAL A 1 82 ? 3.441 1.294 5.512 1.00 98.19 82 VAL A C 1
ATOM 641 O O . VAL A 1 82 ? 2.430 1.646 6.116 1.00 98.19 82 VAL A O 1
ATOM 644 N N . HIS A 1 83 ? 4.070 0.150 5.786 1.00 97.69 83 HIS A N 1
ATOM 645 C CA . HIS A 1 83 ? 3.590 -0.836 6.752 1.00 97.69 83 HIS A CA 1
ATOM 646 C C . HIS A 1 83 ? 3.416 -0.235 8.155 1.00 97.69 83 HIS A C 1
ATOM 648 O O . HIS A 1 83 ? 2.359 -0.387 8.771 1.00 97.69 83 HIS A O 1
ATOM 654 N N . ARG A 1 84 ? 4.387 0.556 8.636 1.00 97.56 84 ARG A N 1
ATOM 655 C CA . ARG A 1 84 ? 4.246 1.312 9.894 1.00 97.56 84 ARG A CA 1
ATOM 656 C C . ARG A 1 84 ? 3.067 2.284 9.864 1.00 97.56 84 ARG A C 1
ATOM 658 O O . ARG A 1 84 ? 2.348 2.401 10.856 1.00 97.56 84 ARG A O 1
ATOM 665 N N . GLY A 1 85 ? 2.842 2.962 8.739 1.00 97.38 85 GLY A N 1
ATOM 666 C CA . GLY A 1 85 ? 1.687 3.841 8.546 1.00 97.38 85 GLY A CA 1
ATOM 667 C C . GLY A 1 85 ? 0.347 3.100 8.637 1.00 97.38 85 GLY A C 1
ATOM 668 O O . GLY A 1 85 ? -0.568 3.561 9.329 1.00 97.38 85 GLY A O 1
ATOM 669 N N . LEU A 1 86 ? 0.252 1.927 8.003 1.00 96.38 86 LEU A N 1
ATOM 670 C CA . LEU A 1 86 ? -0.919 1.047 8.057 1.00 96.38 86 LEU A CA 1
ATOM 671 C C . LEU A 1 86 ? -1.181 0.551 9.489 1.00 96.38 86 LEU A C 1
ATOM 673 O O . LEU A 1 86 ? -2.301 0.676 9.995 1.00 96.38 86 LEU A O 1
ATOM 677 N N . ALA A 1 87 ? -0.146 0.062 10.176 1.00 96.06 87 ALA A N 1
ATOM 678 C CA . ALA A 1 87 ? -0.245 -0.416 11.553 1.00 96.06 87 ALA A CA 1
ATOM 679 C C . ALA A 1 87 ? -0.685 0.705 12.510 1.00 96.06 87 ALA A C 1
ATOM 681 O O . ALA A 1 87 ? -1.620 0.531 13.296 1.00 96.06 87 ALA A O 1
ATOM 682 N N . ALA A 1 88 ? -0.093 1.898 12.384 1.00 94.12 88 ALA A N 1
ATOM 683 C CA . ALA A 1 88 ? -0.468 3.058 13.187 1.00 94.12 88 ALA A CA 1
ATOM 684 C C . ALA A 1 88 ? -1.941 3.456 12.988 1.00 94.12 88 ALA A C 1
ATOM 686 O O . ALA A 1 88 ? -2.608 3.847 13.950 1.00 94.12 88 ALA A O 1
ATOM 687 N N . SER A 1 89 ? -2.473 3.331 11.766 1.00 91.69 89 SER A N 1
ATOM 688 C CA . SER A 1 89 ? -3.895 3.560 11.480 1.00 91.69 89 SER A CA 1
ATOM 689 C C . SER A 1 89 ? -4.800 2.606 12.254 1.00 91.69 89 SER A C 1
ATOM 691 O O . SER A 1 89 ? -5.759 3.041 12.900 1.00 91.69 89 SER A O 1
ATOM 693 N N . ARG A 1 90 ? -4.458 1.312 12.282 1.00 89.50 90 ARG A N 1
ATOM 694 C CA . ARG A 1 90 ? -5.203 0.312 13.057 1.00 89.50 90 ARG A CA 1
ATOM 695 C C . ARG A 1 90 ? -5.168 0.603 14.547 1.00 89.50 90 ARG A C 1
ATOM 697 O O . ARG A 1 90 ? -6.225 0.633 15.176 1.00 89.50 90 ARG A O 1
ATOM 704 N N . SER A 1 91 ? -4.002 0.924 15.103 1.00 87.75 91 SER A N 1
ATOM 705 C CA . SER A 1 91 ? -3.899 1.286 16.520 1.00 87.75 91 SER A CA 1
ATOM 706 C C . SER A 1 91 ? -4.739 2.523 16.859 1.00 87.75 91 SER A C 1
ATOM 708 O O . SER A 1 91 ? -5.391 2.558 17.903 1.00 87.75 91 SER A O 1
ATOM 710 N N . ARG A 1 92 ? -4.771 3.535 15.978 1.00 88.50 92 ARG A N 1
ATOM 711 C CA . ARG A 1 92 ? -5.634 4.719 16.144 1.00 88.50 92 ARG A CA 1
ATOM 712 C C . ARG A 1 92 ? -7.115 4.338 16.170 1.00 88.50 92 ARG A C 1
ATOM 714 O O . ARG A 1 92 ? -7.824 4.787 17.068 1.00 88.50 92 ARG A O 1
ATOM 721 N N . ARG A 1 93 ? -7.564 3.481 15.246 1.00 84.00 93 ARG A N 1
ATOM 722 C CA . ARG A 1 93 ? -8.957 3.001 15.192 1.00 84.00 93 ARG A CA 1
ATOM 723 C C . ARG A 1 93 ? -9.345 2.226 16.451 1.00 84.00 93 ARG A C 1
ATOM 725 O O . ARG A 1 93 ? -10.403 2.493 17.010 1.00 84.00 93 ARG A O 1
ATOM 732 N N . VAL A 1 94 ? -8.486 1.326 16.936 1.00 86.50 94 VAL A N 1
ATOM 733 C CA . VAL A 1 94 ? -8.734 0.565 18.176 1.00 86.50 94 VAL A CA 1
ATOM 734 C C . VAL A 1 94 ? -8.866 1.500 19.379 1.00 86.50 94 VAL A C 1
ATOM 736 O O . VAL A 1 94 ? -9.838 1.406 20.124 1.00 86.50 94 VAL A O 1
ATOM 739 N N . ARG A 1 95 ? -7.945 2.461 19.537 1.00 85.50 95 ARG A N 1
ATOM 740 C CA . ARG A 1 95 ? -8.012 3.441 20.635 1.00 85.50 95 ARG A CA 1
ATOM 741 C C . ARG A 1 95 ? -9.259 4.313 20.571 1.00 85.50 95 ARG A C 1
ATOM 743 O O . ARG A 1 95 ? -9.847 4.606 21.605 1.00 85.50 95 ARG A O 1
ATOM 750 N N . TRP A 1 96 ? -9.645 4.748 19.374 1.00 86.69 96 TRP A N 1
ATOM 751 C CA . TRP A 1 96 ? -10.857 5.541 19.198 1.00 86.69 96 TRP A CA 1
ATOM 752 C C . TRP A 1 96 ? -12.105 4.732 19.575 1.00 86.69 96 TRP A C 1
ATOM 754 O O . TRP A 1 96 ? -12.918 5.210 20.359 1.00 86.69 96 TRP A O 1
ATOM 764 N N . ARG A 1 97 ? -12.197 3.468 19.138 1.00 79.50 97 ARG A N 1
ATOM 765 C CA . ARG A 1 97 ? -13.293 2.561 19.519 1.00 79.50 97 ARG A CA 1
ATOM 766 C C . ARG A 1 97 ? -13.393 2.360 21.029 1.00 79.50 97 ARG A C 1
ATOM 768 O O . ARG A 1 97 ? -14.487 2.470 21.565 1.00 79.50 97 ARG A O 1
ATOM 775 N N . ALA A 1 98 ? -12.270 2.130 21.709 1.00 77.62 98 ALA A N 1
ATOM 776 C CA . ALA A 1 98 ? -12.246 1.942 23.161 1.00 77.62 98 ALA A CA 1
ATOM 777 C C . ALA A 1 98 ? -12.727 3.179 23.946 1.00 77.62 98 ALA A C 1
ATOM 779 O O . ALA A 1 98 ? -13.231 3.042 25.055 1.00 77.62 98 ALA A O 1
ATOM 780 N N . ARG A 1 99 ? -12.585 4.385 23.375 1.00 81.00 99 ARG A N 1
ATOM 781 C CA . ARG A 1 99 ? -13.072 5.636 23.980 1.00 81.00 99 ARG A CA 1
ATOM 782 C C . ARG A 1 99 ? -14.563 5.873 23.751 1.00 81.00 99 ARG A C 1
ATOM 784 O O . ARG A 1 99 ? -15.206 6.447 24.617 1.00 81.00 99 ARG A O 1
ATOM 791 N N . VAL A 1 100 ? -15.093 5.460 22.597 1.00 78.38 100 VAL A N 1
ATOM 792 C CA . VAL A 1 100 ? -16.519 5.623 22.253 1.00 78.38 100 VAL A CA 1
ATOM 793 C C . VAL A 1 100 ? -17.379 4.520 22.878 1.00 78.38 100 VAL A C 1
ATOM 795 O O . VAL A 1 100 ? -18.494 4.789 23.308 1.00 78.38 100 VAL A O 1
ATOM 798 N N . PHE A 1 101 ? -16.851 3.299 22.979 1.00 68.75 101 PHE A N 1
ATOM 799 C CA . PHE A 1 101 ? -17.509 2.149 23.601 1.00 68.75 101 PHE A CA 1
ATOM 800 C C . PHE A 1 101 ? -16.656 1.609 24.759 1.00 68.75 101 PHE A C 1
ATOM 802 O O . PHE A 1 101 ? -16.023 0.557 24.619 1.00 68.75 101 PHE A O 1
ATOM 809 N N . PRO A 1 102 ? -16.572 2.328 25.893 1.00 64.69 102 PRO A N 1
ATOM 810 C CA . PRO A 1 102 ? -15.853 1.828 27.055 1.00 64.69 102 PRO A CA 1
ATOM 811 C C . PRO A 1 102 ? -16.501 0.522 27.542 1.00 64.69 102 PRO A C 1
ATOM 813 O O . PRO A 1 102 ? -17.725 0.413 27.650 1.00 64.69 102 PRO A O 1
ATOM 816 N N . GLY A 1 103 ? -15.667 -0.481 27.837 1.00 60.56 103 GLY A N 1
ATOM 817 C CA . GLY A 1 103 ? -16.076 -1.848 28.192 1.00 60.56 103 GLY A CA 1
ATOM 818 C C . GLY A 1 103 ? -16.994 -1.980 29.417 1.00 60.56 103 GLY A C 1
ATOM 819 O O . GLY A 1 103 ? -17.487 -3.072 29.682 1.00 60.56 103 GLY A O 1
ATOM 820 N N . SER A 1 104 ? -17.304 -0.886 30.120 1.00 54.06 104 SER A N 1
ATOM 821 C CA . SER A 1 104 ? -18.335 -0.839 31.164 1.00 54.06 104 SER A CA 1
ATOM 822 C C . SER A 1 104 ? -19.756 -1.109 30.643 1.00 54.06 104 SER A C 1
ATOM 824 O O . SER A 1 104 ? -20.634 -1.421 31.439 1.00 54.06 104 SER A O 1
ATOM 826 N N . THR A 1 105 ? -19.985 -1.069 29.324 1.00 53.53 105 THR A N 1
ATOM 827 C CA . THR A 1 105 ? -21.237 -1.531 28.683 1.00 53.53 105 THR A CA 1
ATOM 828 C C . THR A 1 105 ? -21.193 -2.992 28.218 1.00 53.53 105 THR A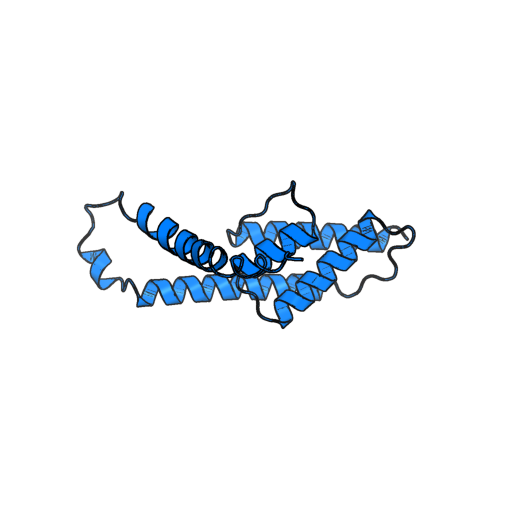 C 1
ATOM 830 O O . THR A 1 105 ? -22.242 -3.602 28.027 1.00 53.53 105 THR A O 1
ATOM 833 N N . ALA A 1 106 ? -20.007 -3.597 28.091 1.00 53.94 106 ALA A N 1
ATOM 834 C CA . ALA A 1 106 ? -19.854 -4.985 27.648 1.00 53.94 106 ALA A CA 1
ATOM 835 C C . ALA A 1 106 ? -20.145 -6.008 28.765 1.00 53.94 106 ALA A C 1
ATOM 837 O O . ALA A 1 106 ? -20.580 -7.118 28.477 1.00 53.94 106 ALA A O 1
ATOM 838 N N . ALA A 1 107 ? -19.981 -5.628 30.039 1.00 54.09 107 ALA A N 1
ATOM 839 C CA . ALA A 1 107 ? -20.265 -6.503 31.182 1.00 54.09 107 ALA A CA 1
ATOM 840 C C . ALA A 1 107 ? -21.772 -6.748 31.432 1.00 54.09 107 ALA A C 1
ATOM 842 O O . ALA A 1 107 ? -22.122 -7.696 32.127 1.00 54.09 107 ALA A O 1
ATOM 843 N N . VAL A 1 108 ? -22.668 -5.936 30.854 1.00 51.38 108 VAL A N 1
ATOM 844 C CA . VAL A 1 108 ? -24.135 -6.043 31.044 1.00 51.38 108 VAL A CA 1
ATOM 845 C C . VAL A 1 108 ? -24.827 -6.779 29.877 1.00 51.38 108 VAL A C 1
ATOM 847 O O . VAL A 1 108 ? -26.013 -7.080 29.937 1.00 51.38 108 VAL A O 1
ATOM 850 N N . GLY A 1 109 ? -24.099 -7.130 28.812 1.00 47.78 109 GLY A N 1
ATOM 851 C CA . GLY A 1 109 ? -24.683 -7.548 27.532 1.00 47.78 109 GLY A CA 1
ATOM 852 C C . GLY A 1 109 ? -24.320 -8.950 27.048 1.00 47.78 109 GLY A C 1
ATOM 853 O O . GLY A 1 109 ? -24.180 -9.134 25.845 1.00 47.78 109 GLY A O 1
ATOM 854 N N . HIS A 1 110 ? -24.189 -9.955 27.918 1.00 49.06 110 HIS A N 1
ATOM 855 C CA . HIS A 1 110 ? -23.951 -11.346 27.484 1.00 49.06 110 HIS A CA 1
ATOM 856 C C . HIS A 1 110 ? -25.169 -12.032 26.811 1.00 49.06 110 HIS A C 1
ATOM 858 O O . HIS A 1 110 ? -25.197 -13.255 26.698 1.00 49.06 110 HIS A O 1
ATOM 864 N N . GLN A 1 111 ? -26.167 -11.276 26.329 1.00 48.59 111 GLN A N 1
ATOM 865 C CA . GLN A 1 111 ? -27.364 -11.823 25.666 1.00 48.59 111 GLN A CA 1
ATOM 866 C C . GLN A 1 111 ? -27.771 -11.162 24.335 1.00 48.59 111 GLN A C 1
ATOM 868 O O . GLN A 1 111 ? -28.793 -11.538 23.772 1.00 48.59 111 GLN A O 1
ATOM 873 N N . VAL A 1 112 ? -26.984 -10.249 23.753 1.00 48.72 112 VAL A N 1
ATOM 874 C CA . VAL A 1 112 ? -27.267 -9.748 22.388 1.00 48.72 112 VAL A CA 1
ATOM 875 C C . VAL A 1 112 ? -26.023 -9.879 21.514 1.00 48.72 112 VAL A C 1
ATOM 877 O O . VAL A 1 112 ? -25.325 -8.913 21.222 1.00 48.72 112 VAL A O 1
ATOM 880 N N . GLY A 1 113 ? -25.742 -11.118 21.113 1.00 54.66 113 GLY A N 1
ATOM 881 C CA . GLY A 1 113 ? -24.581 -11.502 20.309 1.00 54.66 113 GLY A CA 1
ATOM 882 C C . GLY A 1 113 ? -24.645 -11.172 18.813 1.00 54.66 113 GLY A C 1
ATOM 883 O O . GLY A 1 113 ? -23.705 -11.515 18.111 1.00 54.66 113 GLY A O 1
ATOM 884 N N . GLU A 1 114 ? -25.683 -10.503 18.294 1.00 48.62 114 GLU A N 1
ATOM 885 C CA . GLU A 1 114 ? -25.843 -10.351 16.829 1.00 48.62 114 GLU A CA 1
ATOM 886 C C . GLU A 1 114 ? -26.064 -8.918 16.313 1.00 48.62 114 GLU A C 1
ATOM 888 O O . GLU A 1 114 ? -26.284 -8.728 15.125 1.00 48.62 114 GLU A O 1
ATOM 893 N N . ARG A 1 115 ? -25.936 -7.868 17.139 1.00 52.16 115 ARG A N 1
ATOM 894 C CA . ARG A 1 115 ? -26.142 -6.471 16.677 1.00 52.16 115 ARG A CA 1
ATOM 895 C C . ARG A 1 115 ? -24.962 -5.527 16.914 1.00 52.16 115 ARG A C 1
ATOM 897 O O . ARG A 1 115 ? -25.146 -4.369 17.271 1.00 52.16 115 ARG A O 1
ATOM 904 N N . VAL A 1 116 ? -23.737 -6.011 16.704 1.00 52.97 116 VAL A N 1
ATOM 905 C CA . VAL A 1 116 ? -22.518 -5.167 16.681 1.00 52.97 116 VAL A CA 1
ATOM 906 C C . VAL A 1 116 ? -21.883 -5.100 15.282 1.00 52.97 116 VAL A C 1
ATOM 908 O O . VAL A 1 116 ? -21.139 -4.164 14.994 1.00 52.97 116 VAL A O 1
ATOM 911 N N . ALA A 1 117 ? -22.226 -6.020 14.372 1.00 50.03 117 ALA A N 1
ATOM 912 C CA . ALA A 1 117 ? -21.750 -5.991 12.985 1.00 50.03 117 ALA A CA 1
ATOM 913 C C . ALA A 1 117 ? -22.391 -4.851 12.160 1.00 50.03 117 ALA A C 1
ATOM 915 O O . ALA A 1 117 ? -21.685 -4.162 11.425 1.00 50.03 117 ALA A O 1
ATOM 916 N N . ASP A 1 118 ? -23.680 -4.562 12.368 1.00 53.38 118 ASP A N 1
ATOM 917 C CA . ASP A 1 118 ? -24.418 -3.558 11.578 1.00 53.38 118 ASP A CA 1
ATOM 918 C C . ASP A 1 118 ? -24.027 -2.098 11.876 1.00 53.38 118 ASP A C 1
ATOM 920 O O . ASP A 1 118 ? -24.254 -1.202 11.061 1.00 53.38 118 ASP A O 1
ATOM 924 N N . GLY A 1 119 ? -23.396 -1.834 13.027 1.00 51.44 119 GLY A N 1
ATOM 925 C CA . GLY A 1 119 ? -22.985 -0.480 13.418 1.00 51.44 119 GLY A CA 1
ATOM 926 C C . GLY A 1 119 ? -21.701 0.015 12.739 1.00 51.44 119 GLY A C 1
ATOM 927 O O . GLY A 1 119 ? -21.501 1.221 12.593 1.00 51.44 119 GLY A O 1
ATOM 928 N N . LEU A 1 120 ? -20.818 -0.892 12.312 1.00 55.28 120 LEU A N 1
ATOM 929 C CA . LEU A 1 120 ? -19.498 -0.545 11.760 1.00 55.28 120 LEU A CA 1
ATOM 930 C C . LEU A 1 120 ? -19.547 -0.152 10.286 1.00 55.28 120 LEU A C 1
ATOM 932 O O . LEU A 1 120 ? -18.815 0.737 9.853 1.00 55.28 120 LEU A O 1
ATOM 936 N N . ASP A 1 121 ? -20.489 -0.728 9.556 1.00 56.97 121 ASP A N 1
ATOM 937 C CA . ASP A 1 121 ? -20.727 -0.440 8.149 1.00 56.97 121 ASP A CA 1
ATOM 938 C C . ASP A 1 121 ? -21.264 0.997 7.947 1.00 56.97 121 ASP A C 1
ATOM 940 O O . ASP A 1 121 ? -21.042 1.632 6.917 1.00 56.97 121 ASP A O 1
ATOM 944 N N . TRP A 1 122 ? -21.917 1.576 8.966 1.00 52.31 122 TRP A N 1
ATOM 945 C CA . TRP A 1 122 ? -22.360 2.975 8.959 1.00 52.31 122 TRP A CA 1
ATOM 946 C C . TRP A 1 122 ? -21.200 3.976 9.065 1.00 52.31 122 TRP A C 1
ATOM 948 O O . TRP A 1 122 ? -21.214 5.002 8.386 1.00 52.31 122 TRP A O 1
ATOM 958 N N . VAL A 1 123 ? -20.159 3.672 9.848 1.00 56.53 123 VAL A N 1
ATOM 959 C CA . VAL A 1 123 ? -18.984 4.552 9.986 1.00 56.53 123 VAL A CA 1
ATOM 960 C C . VAL A 1 123 ? -18.154 4.558 8.699 1.00 56.53 123 VAL A C 1
ATOM 962 O O . VAL A 1 123 ? -17.739 5.627 8.242 1.00 56.53 123 VAL A O 1
ATOM 965 N N . ASP A 1 124 ? -17.988 3.397 8.059 1.00 56.22 124 ASP A N 1
ATOM 966 C CA . ASP A 1 124 ? -17.328 3.306 6.753 1.00 56.22 124 ASP A CA 1
ATOM 967 C C . ASP A 1 124 ? -18.183 3.947 5.631 1.00 56.22 124 ASP A C 1
ATOM 969 O O . ASP A 1 124 ? -17.640 4.623 4.750 1.00 56.22 124 ASP A O 1
ATOM 973 N N . ARG A 1 125 ? -19.526 3.876 5.706 1.00 52.44 125 ARG A N 1
ATOM 974 C CA . ARG A 1 125 ? -20.441 4.593 4.790 1.00 52.44 125 ARG A CA 1
ATOM 975 C C . ARG A 1 125 ? -20.449 6.115 4.981 1.00 52.44 125 ARG A C 1
ATOM 977 O O . ARG A 1 125 ? -20.497 6.840 3.987 1.00 52.44 125 ARG A O 1
ATOM 984 N N . CYS A 1 126 ? -20.331 6.633 6.203 1.00 49.56 126 CYS A N 1
ATOM 985 C CA . CYS A 1 126 ? -20.224 8.077 6.456 1.00 49.56 126 CYS A CA 1
ATOM 986 C C . CYS A 1 126 ? -18.920 8.669 5.891 1.00 49.56 126 CYS A C 1
ATOM 988 O O . CYS A 1 126 ? -18.930 9.763 5.322 1.00 49.56 126 CYS A O 1
ATOM 990 N N . ALA A 1 127 ? -17.814 7.919 5.944 1.00 51.47 127 ALA A N 1
ATOM 991 C CA . ALA A 1 127 ? -16.559 8.309 5.300 1.00 51.47 127 ALA A CA 1
ATOM 992 C C . ALA A 1 127 ? -16.640 8.292 3.757 1.00 51.47 127 ALA A C 1
ATOM 994 O O . ALA A 1 127 ? -15.908 9.030 3.090 1.00 51.47 127 ALA A O 1
ATOM 995 N N . ALA A 1 128 ? -17.531 7.486 3.170 1.00 49.19 128 ALA A N 1
ATOM 996 C CA . ALA A 1 128 ? -17.812 7.488 1.733 1.00 49.19 128 ALA A CA 1
ATOM 997 C C . ALA A 1 128 ? -18.782 8.616 1.314 1.00 49.19 128 ALA A C 1
ATOM 999 O O . ALA A 1 128 ? -18.581 9.236 0.269 1.00 49.19 128 ALA A O 1
ATOM 1000 N N . GLY A 1 129 ? -19.778 8.944 2.146 1.00 43.72 129 GLY A N 1
ATOM 1001 C CA . GLY A 1 129 ? -20.808 9.955 1.866 1.00 43.72 129 GLY A CA 1
ATOM 1002 C C . GLY A 1 129 ? -20.294 11.398 1.776 1.00 43.72 129 GLY A C 1
ATOM 1003 O O . GLY A 1 129 ? -20.800 12.185 0.974 1.00 43.72 129 GLY A O 1
ATOM 1004 N N . LEU A 1 130 ? -19.224 11.738 2.503 1.00 48.12 130 LEU A N 1
ATOM 1005 C CA . LEU A 1 130 ? -18.568 13.051 2.407 1.00 48.12 130 LEU A CA 1
ATOM 1006 C C . LEU A 1 130 ? -17.917 13.322 1.033 1.00 48.12 130 LEU A C 1
ATOM 1008 O O . LEU A 1 130 ? -17.691 14.482 0.696 1.00 48.12 130 LEU A O 1
ATOM 1012 N N . ARG A 1 131 ? -17.680 12.297 0.194 1.00 53.94 131 ARG A N 1
ATOM 1013 C CA . ARG A 1 131 ? -17.161 12.474 -1.181 1.00 53.94 131 ARG A CA 1
ATOM 1014 C C . ARG A 1 131 ? -18.236 12.790 -2.227 1.00 53.94 131 ARG A C 1
ATOM 1016 O O . ARG A 1 131 ? -17.888 13.275 -3.297 1.00 53.94 131 ARG A O 1
ATOM 1023 N N . ALA A 1 132 ? -19.524 12.579 -1.948 1.00 51.62 132 ALA A N 1
ATOM 1024 C CA . ALA A 1 132 ? -20.580 12.821 -2.940 1.00 51.62 132 ALA A CA 1
ATOM 1025 C C . ALA A 1 132 ? -21.003 14.301 -3.049 1.00 51.62 132 ALA A C 1
ATOM 1027 O O . ALA A 1 132 ? -21.603 14.693 -4.045 1.00 51.62 132 ALA A O 1
ATOM 1028 N N . ARG A 1 133 ? -20.672 15.151 -2.062 1.00 46.69 133 ARG A N 1
ATOM 1029 C CA . ARG A 1 133 ? -21.073 16.576 -2.051 1.00 46.69 133 ARG A CA 1
ATOM 1030 C C . ARG A 1 133 ? -19.992 17.554 -2.525 1.00 46.69 133 ARG A C 1
ATOM 1032 O O . ARG A 1 133 ? -20.284 18.733 -2.669 1.00 46.69 133 ARG A O 1
ATOM 1039 N N . ALA A 1 134 ? -18.783 17.080 -2.830 1.00 49.66 134 ALA A N 1
ATOM 1040 C CA . ALA A 1 134 ? -17.698 17.914 -3.364 1.00 49.66 134 ALA A CA 1
ATOM 1041 C C . ALA A 1 134 ? -17.572 17.868 -4.906 1.00 49.66 134 ALA A C 1
ATOM 1043 O O . ALA A 1 134 ? -16.711 18.537 -5.466 1.00 49.66 134 ALA A O 1
ATOM 1044 N N . GLY A 1 135 ? -18.426 17.101 -5.600 1.00 49.75 135 GLY A N 1
ATOM 1045 C CA . GLY A 1 135 ? -18.439 16.979 -7.069 1.00 49.75 135 GLY A CA 1
ATOM 1046 C C . GLY A 1 135 ? -19.561 17.750 -7.780 1.00 49.75 135 GLY A C 1
ATOM 1047 O O . GLY A 1 135 ? -19.795 17.518 -8.959 1.00 49.75 135 GLY A O 1
ATOM 1048 N N . GLY A 1 136 ? -20.287 18.623 -7.074 1.00 48.69 136 GLY A N 1
ATOM 1049 C CA . GLY A 1 136 ? -21.526 19.246 -7.558 1.00 48.69 136 GLY A CA 1
ATOM 1050 C C . GLY A 1 136 ? -21.445 20.730 -7.926 1.00 48.69 136 GLY A C 1
ATOM 1051 O O . GLY A 1 136 ? -22.474 21.389 -7.870 1.00 48.69 136 GLY A O 1
ATOM 1052 N N . LEU A 1 137 ? -20.269 21.280 -8.253 1.00 46.66 137 LEU A N 1
ATOM 1053 C CA . LEU A 1 137 ? -20.122 22.688 -8.675 1.00 46.66 137 LEU A CA 1
ATOM 1054 C C . LEU A 1 137 ? -19.193 22.851 -9.890 1.00 46.66 137 LEU A C 1
ATOM 1056 O O . LEU A 1 137 ? -18.338 23.728 -9.932 1.00 46.66 137 LEU A O 1
ATOM 1060 N N . ALA A 1 138 ? -19.363 22.002 -10.901 1.00 49.56 138 ALA A N 1
ATOM 1061 C CA . ALA A 1 138 ? -18.769 22.210 -12.220 1.00 49.56 138 ALA A CA 1
ATOM 1062 C C . ALA A 1 138 ? -19.826 21.915 -13.284 1.00 49.56 138 ALA A C 1
ATOM 1064 O O . ALA A 1 138 ? -19.834 20.854 -13.901 1.00 49.56 138 ALA A O 1
ATOM 1065 N N . GLY A 1 139 ? -20.780 22.828 -13.448 1.00 51.81 139 GLY A N 1
ATOM 1066 C CA . GLY A 1 139 ? -21.817 22.611 -14.444 1.00 51.81 139 GLY A CA 1
ATOM 1067 C C . GLY A 1 139 ? -22.900 23.664 -14.508 1.00 51.81 139 GLY A C 1
ATOM 1068 O O . GLY A 1 139 ? -24.050 23.270 -14.534 1.00 51.81 139 GLY A O 1
ATOM 1069 N N . LEU A 1 140 ? -22.570 24.958 -14.570 1.00 51.94 140 LEU A N 1
ATOM 1070 C CA . LEU A 1 140 ? -23.459 25.954 -15.183 1.00 51.94 140 LEU A CA 1
ATOM 1071 C C . LEU A 1 140 ? -22.625 27.077 -15.804 1.00 51.94 140 LEU A C 1
ATOM 1073 O O . LEU A 1 140 ? -21.970 27.838 -15.100 1.00 51.94 140 LEU A O 1
ATOM 1077 N N . GLY A 1 141 ? -22.646 27.157 -17.135 1.00 40.44 141 GLY A N 1
ATOM 1078 C CA . GLY A 1 141 ? -21.989 28.230 -17.877 1.00 40.44 141 GLY A CA 1
ATOM 1079 C C . GLY A 1 141 ? -21.854 27.975 -19.376 1.00 40.44 141 GLY A C 1
ATOM 1080 O O . GLY A 1 141 ? -20.794 28.221 -19.935 1.00 40.44 141 GLY A O 1
ATOM 1081 N N . ARG A 1 142 ? -22.900 27.452 -20.032 1.00 51.25 142 ARG A N 1
ATOM 1082 C CA . ARG A 1 142 ? -23.020 27.468 -21.497 1.00 51.25 142 ARG A CA 1
ATOM 1083 C C . ARG A 1 142 ? -24.275 28.249 -21.878 1.00 51.25 142 ARG A C 1
ATOM 1085 O O . ARG A 1 142 ? -25.350 27.670 -21.918 1.00 51.25 142 ARG A O 1
ATOM 1092 N N . THR A 1 143 ? -24.101 29.537 -22.145 1.00 59.06 143 THR A N 1
ATOM 1093 C CA . THR A 1 143 ? -24.954 30.445 -22.940 1.00 59.06 143 THR A CA 1
ATOM 1094 C C . THR A 1 143 ? -24.061 31.664 -23.197 1.00 59.06 143 THR A C 1
ATOM 1096 O O . THR A 1 143 ? -23.493 32.165 -22.232 1.00 59.06 143 THR A O 1
ATOM 1099 N N . ARG A 1 144 ? -23.812 32.183 -24.392 1.00 55.78 144 ARG A N 1
ATOM 1100 C CA . ARG A 1 144 ? -24.468 32.177 -25.700 1.00 55.78 144 ARG A CA 1
ATOM 1101 C C . ARG A 1 144 ? -23.374 32.280 -26.759 1.00 55.78 144 ARG A C 1
ATOM 1103 O O . ARG A 1 144 ? -22.318 32.857 -26.420 1.00 55.78 144 ARG A O 1
#

Radius of gyration: 20.24 Å; chains: 1; bounding box: 46×44×57 Å

pLDDT: mean 79.73, std 19.39, range [40.44, 98.19]

Sequence (144 aa):
SREPRRHARAAWAELRDGARDLGFVWDPAKTPRRTGLDLAQQASLSADGEAALHRVIRAVERARYARDPGAGDDLRADVERVHRGLAASRSRRVRWRARVFPGSTAAVGHQVGERVADGLDWVDRCAAGLRARAGGLAGLGRTR

Foldseek 3Di:
DLVLLVLLVVLVVLLVVLCVVLVHDADPVDQLVVRLVSSCLVLVFDPLLSVLSVLSSLSNCLSVPPPDSDDRDPSVVSSVSNSVSNVVSSVVVVVVCCVVDPCVVVVVPPDPPDPPVVVVVVVVVVSVVVVVVVVPPDDDDDDD

Secondary structure (DSSP, 8-state):
--HHHHHHHHHHHHHHHHHHHTT----TTS-HHHHHHHHHHHHT--HHHHHHHHHHHHHHHHHHH-SS--PPP-HHHHHHHHHHHHHHHHHHHHHHHHHHS-GGGGGG-TT-TTSSSTTHHHHHHHHHHTTSSSS-SS------